Protein AF-A0A1X1C2N0-F1 (afdb_monomer_lite)

Organism: NCBI:txid472705

Secondary structure (DSSP, 8-state):
-PBP--SSSSPPTTBEEEEEETTEEEEEEEEEEEEETTEEEEEEE-TTSTTTT-EEEE-HHHH--EEEEPPPHHHHHHHHHHHHHHHHHHH-SSHHHHHHHHHHHHHTT-STT----

Sequence (117 aa):
MSIEWNGEGLPPVGCECEVKAEDFYEWTKIKVVYVHNGEIAAVTSSPNTYLNDRIEKFSAGYNAAEFRPLRTEAERKREEAKHAIAELCRSSASNGHSADLIYDAIAAGKIPHITLK

Structure (mmCIF, N/CA/C/O backbone):
data_AF-A0A1X1C2N0-F1
#
_entry.id   AF-A0A1X1C2N0-F1
#
loop_
_atom_site.group_PDB
_atom_site.id
_atom_site.type_symbol
_atom_site.label_atom_id
_atom_site.label_alt_id
_atom_site.label_comp_id
_atom_site.label_asym_id
_atom_site.label_entity_id
_atom_site.label_seq_id
_atom_site.pdbx_PDB_ins_code
_atom_site.Cartn_x
_atom_site.Cartn_y
_atom_site.Cartn_z
_atom_site.occupancy
_atom_site.B_iso_or_equiv
_atom_site.auth_seq_id
_atom_site.auth_comp_id
_atom_site.auth_asym_id
_atom_site.auth_atom_id
_atom_site.pdbx_PDB_model_num
ATOM 1 N N . MET A 1 1 ? -16.658 -11.625 10.016 1.00 50.41 1 MET A N 1
ATOM 2 C CA . MET A 1 1 ? -16.989 -10.957 8.743 1.00 50.41 1 MET A CA 1
ATOM 3 C C . MET A 1 1 ? -16.114 -9.730 8.619 1.00 50.41 1 MET A C 1
ATOM 5 O O . MET A 1 1 ? -16.029 -8.988 9.592 1.00 50.41 1 MET A O 1
ATOM 9 N N . SER A 1 2 ? -15.427 -9.575 7.491 1.00 69.12 2 SER A N 1
ATOM 10 C CA . SER A 1 2 ? -14.775 -8.328 7.093 1.00 69.12 2 SER A CA 1
ATOM 11 C C . SER A 1 2 ? -15.781 -7.488 6.309 1.00 69.12 2 SER A C 1
ATOM 13 O O . SER A 1 2 ? -16.553 -8.035 5.523 1.00 69.12 2 SER A O 1
ATOM 15 N N . ILE A 1 3 ? -15.808 -6.182 6.553 1.00 85.56 3 ILE A N 1
ATOM 16 C CA . ILE A 1 3 ? -16.575 -5.241 5.730 1.00 85.56 3 ILE A CA 1
ATOM 17 C C . ILE A 1 3 ? -15.703 -4.845 4.538 1.00 85.56 3 ILE A C 1
ATOM 19 O O . ILE A 1 3 ? -14.526 -4.539 4.717 1.00 85.56 3 ILE A O 1
ATOM 23 N N . GLU A 1 4 ? -16.265 -4.878 3.332 1.00 86.00 4 GLU A N 1
ATOM 24 C CA . GLU A 1 4 ? -15.582 -4.385 2.137 1.00 86.00 4 GLU A CA 1
ATOM 25 C C . GLU A 1 4 ? -15.657 -2.856 2.082 1.00 86.00 4 GLU A C 1
ATOM 27 O O . GLU A 1 4 ? -16.704 -2.256 2.330 1.00 86.00 4 GLU A O 1
ATOM 32 N N . TRP A 1 5 ? -14.529 -2.226 1.759 1.00 91.44 5 TRP A N 1
ATOM 33 C CA . TRP A 1 5 ? -14.392 -0.780 1.634 1.00 91.44 5 TRP A CA 1
ATOM 34 C C . TRP A 1 5 ? -13.831 -0.443 0.256 1.00 91.44 5 TRP A C 1
ATOM 36 O O . TRP A 1 5 ? -12.858 -1.047 -0.188 1.00 91.44 5 TRP A O 1
ATOM 46 N N . ASN A 1 6 ? -14.448 0.524 -0.418 1.00 87.88 6 ASN A N 1
ATOM 47 C CA . ASN A 1 6 ? -14.119 0.915 -1.790 1.00 87.88 6 ASN A CA 1
ATOM 48 C C . ASN A 1 6 ? -12.942 1.905 -1.891 1.00 87.88 6 ASN A C 1
ATOM 50 O O . ASN A 1 6 ? -12.531 2.239 -2.998 1.00 87.88 6 ASN A O 1
ATOM 54 N N . GLY A 1 7 ? -12.402 2.375 -0.762 1.00 89.88 7 GLY A N 1
ATOM 55 C CA . GLY A 1 7 ? -11.311 3.351 -0.726 1.00 89.88 7 GLY A CA 1
ATOM 56 C C . GLY A 1 7 ? -11.764 4.803 -0.558 1.00 89.88 7 GLY A C 1
ATOM 57 O O . GLY A 1 7 ? -10.917 5.687 -0.461 1.00 89.88 7 GLY A O 1
ATOM 58 N N . GLU A 1 8 ? -13.069 5.076 -0.500 1.00 91.31 8 GLU A N 1
ATOM 59 C CA . GLU A 1 8 ? -13.585 6.428 -0.274 1.00 91.31 8 GLU A CA 1
ATOM 60 C C . GLU A 1 8 ? -13.754 6.718 1.224 1.00 91.31 8 GLU A C 1
ATOM 62 O O . GLU A 1 8 ? -14.385 5.957 1.960 1.00 91.31 8 GLU A O 1
ATOM 67 N N . GLY A 1 9 ? -13.205 7.845 1.685 1.00 91.56 9 GLY A N 1
ATOM 68 C CA . GLY A 1 9 ? -13.256 8.244 3.093 1.00 91.56 9 GLY A CA 1
ATOM 69 C C . GLY A 1 9 ? -12.279 7.458 3.970 1.00 91.56 9 GLY A C 1
ATOM 70 O O . GLY A 1 9 ? -11.176 7.138 3.545 1.00 91.56 9 GLY A O 1
ATOM 71 N N . LEU A 1 10 ? -12.662 7.185 5.217 1.00 94.62 10 LEU A N 1
ATOM 72 C CA . LEU A 1 10 ? -11.897 6.310 6.107 1.00 94.62 10 LEU A CA 1
ATOM 73 C C . LEU A 1 10 ? -12.473 4.890 6.085 1.00 94.62 10 LEU A C 1
ATOM 75 O O . LEU A 1 10 ? -13.696 4.746 6.003 1.00 94.62 10 LEU A O 1
ATOM 79 N N . PRO A 1 11 ? -11.633 3.846 6.212 1.00 95.56 11 PRO A N 1
ATOM 80 C CA . PRO A 1 11 ? -12.127 2.481 6.289 1.00 95.56 11 PRO A CA 1
ATOM 81 C C . PRO A 1 11 ? -13.029 2.301 7.526 1.00 95.56 11 PRO A C 1
ATOM 83 O O . PRO A 1 11 ? -12.674 2.752 8.619 1.00 95.56 11 PRO A O 1
ATOM 86 N N . PRO A 1 12 ? -14.198 1.647 7.392 1.00 95.00 12 PRO A N 1
ATOM 87 C CA . PRO A 1 12 ? -15.129 1.451 8.498 1.00 95.00 12 PRO A CA 1
ATOM 88 C C . PRO A 1 12 ? -14.619 0.407 9.503 1.00 95.00 12 PRO A C 1
ATOM 90 O O . PRO A 1 12 ? -13.815 -0.467 9.172 1.00 95.00 12 PRO A O 1
ATOM 93 N N . VAL A 1 13 ? -15.138 0.448 10.735 1.00 96.44 13 VAL A N 1
ATOM 94 C CA . VAL A 1 13 ? -14.869 -0.579 11.759 1.00 96.44 13 VAL A CA 1
ATOM 95 C C . VAL A 1 13 ? -15.217 -1.965 11.220 1.00 96.44 13 VAL A C 1
ATOM 97 O O . VAL A 1 13 ? -16.302 -2.167 10.688 1.00 96.44 13 VAL A O 1
ATOM 100 N N . GLY A 1 14 ? -14.302 -2.925 11.365 1.00 94.31 14 GLY A N 1
ATOM 101 C CA . GLY A 1 14 ? -14.432 -4.284 10.840 1.00 94.31 14 GLY A CA 1
ATOM 102 C C . GLY A 1 14 ? -13.894 -4.478 9.419 1.00 94.31 14 GLY A C 1
ATOM 103 O O . GLY A 1 14 ? -13.852 -5.620 8.955 1.00 94.31 14 GLY A O 1
ATOM 104 N N . CYS A 1 15 ? -13.463 -3.415 8.734 1.00 94.25 15 CYS A N 1
ATOM 105 C CA . CYS A 1 15 ? -12.794 -3.506 7.438 1.00 94.25 15 CYS A CA 1
ATOM 106 C C . CYS A 1 15 ? -11.395 -4.116 7.576 1.00 94.25 15 CYS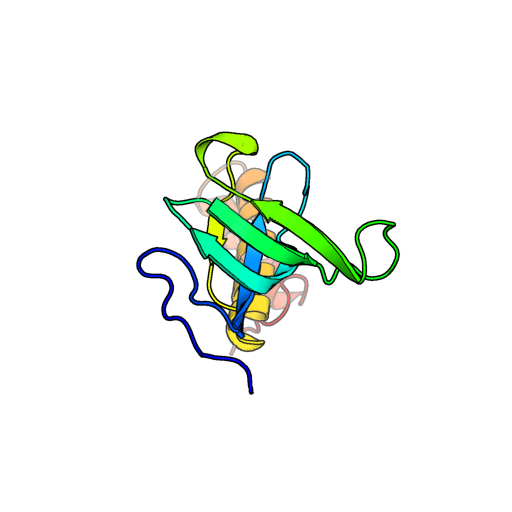 A C 1
ATOM 108 O O . CYS A 1 15 ? -10.645 -3.764 8.490 1.00 94.25 15 CYS A O 1
ATOM 110 N N . GLU A 1 16 ? -11.030 -4.986 6.634 1.00 94.94 16 GLU A N 1
ATOM 111 C CA . GLU A 1 16 ? -9.630 -5.337 6.395 1.00 94.94 16 GLU A CA 1
ATOM 112 C C . GLU A 1 16 ? -9.114 -4.512 5.215 1.00 94.94 16 GLU A C 1
ATOM 114 O O . GLU A 1 16 ? -9.722 -4.496 4.146 1.00 94.94 16 GLU A O 1
ATOM 119 N N . CYS A 1 17 ? -8.015 -3.797 5.416 1.00 93.69 17 CYS A N 1
ATOM 120 C CA . CYS A 1 17 ? -7.424 -2.907 4.421 1.00 93.69 17 CYS A CA 1
ATOM 121 C C . CYS A 1 17 ? -5.900 -2.881 4.589 1.00 93.69 17 CYS A C 1
ATOM 123 O O . CYS A 1 17 ? -5.352 -3.595 5.431 1.00 93.69 17 CYS A O 1
ATOM 125 N N . GLU A 1 18 ? -5.203 -2.085 3.789 1.00 94.56 18 GLU A N 1
ATOM 126 C CA . GLU A 1 18 ? -3.768 -1.858 3.950 1.00 94.56 18 GLU A CA 1
ATOM 127 C C . GLU A 1 18 ? -3.521 -0.416 4.389 1.00 94.56 18 GLU A C 1
ATOM 129 O O . GLU A 1 18 ? -4.225 0.499 3.953 1.00 94.56 18 GLU A O 1
ATOM 134 N N . VAL A 1 19 ? -2.515 -0.219 5.239 1.00 94.12 19 VAL A N 1
ATOM 135 C CA . VAL A 1 19 ? -2.054 1.099 5.682 1.00 94.12 19 VAL A CA 1
ATOM 136 C C . VAL A 1 19 ? -0.574 1.274 5.372 1.00 94.12 19 VAL A C 1
ATOM 138 O O . VAL A 1 19 ? 0.206 0.326 5.481 1.00 94.12 19 VAL A O 1
ATOM 141 N N . LYS A 1 20 ? -0.188 2.490 5.003 1.00 93.50 20 LYS A N 1
ATOM 142 C CA . LYS A 1 20 ? 1.199 2.952 4.998 1.00 93.50 20 LYS A CA 1
ATOM 143 C C . LYS A 1 20 ? 1.281 4.185 5.893 1.00 93.50 20 LYS A C 1
ATOM 145 O O . LYS A 1 20 ? 0.411 5.042 5.819 1.00 93.50 20 LYS A O 1
ATOM 150 N N . ALA A 1 21 ? 2.284 4.251 6.755 1.00 93.25 21 ALA A N 1
ATOM 151 C CA . ALA A 1 21 ? 2.472 5.328 7.725 1.00 93.25 21 ALA A CA 1
ATOM 152 C C . ALA A 1 21 ? 3.972 5.497 8.000 1.00 93.25 21 ALA A C 1
ATOM 154 O O . ALA A 1 21 ? 4.761 4.645 7.595 1.00 93.25 21 ALA A O 1
ATOM 155 N N . GLU A 1 22 ? 4.382 6.562 8.685 1.00 89.38 22 GLU A N 1
ATOM 156 C CA . GLU A 1 22 ? 5.808 6.821 8.961 1.00 89.38 22 GLU A CA 1
ATOM 157 C C . GLU A 1 22 ? 6.496 5.668 9.711 1.00 89.38 22 GLU A C 1
ATOM 159 O O . GLU A 1 22 ? 7.623 5.302 9.378 1.00 89.38 22 GLU A O 1
ATOM 164 N N . ASP A 1 23 ? 5.787 5.027 10.644 1.00 83.25 23 ASP A N 1
ATOM 165 C CA . ASP A 1 23 ? 6.290 3.877 11.409 1.00 83.25 23 ASP A CA 1
ATOM 166 C C . ASP A 1 23 ? 6.262 2.551 10.615 1.00 83.25 23 ASP A C 1
ATOM 168 O O . ASP A 1 23 ? 6.734 1.517 11.091 1.00 83.25 23 ASP A O 1
ATOM 172 N N . PHE A 1 24 ? 5.697 2.560 9.400 1.00 81.62 24 PHE A N 1
ATOM 173 C CA . PHE A 1 24 ? 5.458 1.383 8.562 1.00 81.62 24 PHE A CA 1
ATOM 174 C C . PHE A 1 24 ? 6.075 1.576 7.172 1.00 81.62 24 PHE A C 1
ATOM 176 O O . PHE A 1 24 ? 5.490 2.185 6.274 1.00 81.62 24 PHE A O 1
ATOM 183 N N . TYR A 1 25 ? 7.255 0.989 6.963 1.00 74.81 25 TYR A N 1
ATOM 184 C CA . TYR A 1 25 ? 8.007 1.114 5.707 1.00 74.81 25 TYR A CA 1
ATOM 185 C C . TYR A 1 25 ? 7.295 0.513 4.480 1.00 74.81 25 TYR A C 1
ATOM 187 O O . TYR A 1 25 ? 7.585 0.898 3.345 1.00 74.81 25 TYR A O 1
ATOM 195 N N . GLU A 1 26 ? 6.337 -0.390 4.693 1.00 85.94 26 GLU A N 1
ATOM 196 C CA . GLU A 1 26 ? 5.573 -1.069 3.647 1.00 85.94 26 GLU A CA 1
ATOM 197 C C . GLU A 1 26 ? 4.067 -1.024 3.927 1.00 85.94 26 GLU A C 1
ATOM 199 O O . GLU A 1 26 ? 3.625 -0.859 5.067 1.00 85.94 26 GLU A O 1
ATOM 204 N N . TRP A 1 27 ? 3.272 -1.212 2.868 1.00 90.50 27 TRP A N 1
ATOM 205 C CA . TRP A 1 27 ? 1.828 -1.394 2.990 1.00 90.50 27 TRP A CA 1
ATOM 206 C C . TRP A 1 27 ? 1.540 -2.610 3.867 1.00 90.50 27 TRP A C 1
ATOM 208 O O . TRP A 1 27 ? 1.794 -3.747 3.479 1.00 90.50 27 TRP A O 1
ATOM 218 N N . THR A 1 28 ? 1.015 -2.353 5.058 1.00 91.38 28 THR A N 1
ATOM 219 C CA . THR A 1 28 ? 0.772 -3.369 6.076 1.00 91.38 28 THR A CA 1
ATOM 220 C C . THR A 1 28 ? -0.713 -3.654 6.158 1.00 91.38 28 THR A C 1
ATOM 222 O O . THR A 1 28 ? -1.531 -2.735 6.236 1.00 91.38 28 THR A O 1
ATOM 225 N N . LYS A 1 29 ? -1.081 -4.937 6.148 1.00 93.75 29 LYS A N 1
ATOM 226 C CA . LYS A 1 29 ? -2.473 -5.343 6.318 1.00 93.75 29 LYS A CA 1
ATOM 227 C C . LYS A 1 29 ? -2.936 -4.999 7.733 1.00 93.75 29 LYS A C 1
ATOM 229 O O . LYS A 1 29 ? -2.252 -5.310 8.706 1.00 93.75 29 LYS A O 1
ATOM 234 N N . ILE A 1 30 ? -4.116 -4.405 7.848 1.00 95.00 30 ILE A N 1
ATOM 235 C CA . ILE A 1 30 ? -4.745 -4.070 9.123 1.00 95.00 30 ILE A CA 1
ATOM 236 C C . ILE A 1 30 ? -6.211 -4.491 9.151 1.00 95.00 30 ILE A C 1
ATOM 238 O O . ILE A 1 30 ? -6.856 -4.638 8.110 1.00 95.00 30 ILE A O 1
ATOM 242 N N . LYS A 1 31 ? -6.749 -4.637 10.361 1.00 96.38 31 LYS A N 1
ATOM 243 C CA . LYS A 1 31 ? -8.182 -4.761 10.616 1.00 96.38 31 LYS A CA 1
ATOM 244 C C . LYS A 1 31 ? -8.645 -3.629 11.518 1.00 96.38 31 LYS A C 1
ATOM 246 O O . LYS A 1 31 ? -8.231 -3.549 12.674 1.00 96.38 31 LYS A O 1
ATOM 251 N N . VAL A 1 32 ? -9.517 -2.771 11.005 1.00 96.88 32 VAL A N 1
ATOM 252 C CA . VAL A 1 32 ? -10.025 -1.608 11.740 1.00 96.88 32 VAL A CA 1
ATOM 253 C C . VAL A 1 32 ? -10.893 -2.067 12.910 1.00 96.88 32 VAL A C 1
ATOM 255 O O . VAL A 1 32 ? -11.835 -2.838 12.719 1.00 96.88 32 VAL A O 1
ATOM 258 N N . VAL A 1 33 ? -10.603 -1.580 14.117 1.00 97.44 33 VAL A N 1
ATOM 259 C CA . VAL A 1 33 ? -11.376 -1.895 15.334 1.00 97.44 33 VAL A CA 1
ATOM 260 C C . VAL A 1 33 ? -12.063 -0.675 15.939 1.00 97.44 33 VAL A C 1
ATOM 262 O O . VAL A 1 33 ? -13.041 -0.834 16.665 1.00 97.44 33 VAL A O 1
ATOM 265 N N . TYR A 1 34 ? -11.603 0.534 15.617 1.00 97.19 34 TYR A N 1
ATOM 266 C CA . TYR A 1 34 ? -12.203 1.776 16.095 1.00 97.19 34 TYR A CA 1
ATOM 267 C C . TYR A 1 34 ? -11.952 2.925 15.117 1.00 97.19 34 TYR A C 1
ATOM 269 O O . TYR A 1 34 ? -10.869 3.008 14.539 1.00 97.19 34 TYR A O 1
ATOM 277 N N . VAL A 1 35 ? -12.939 3.813 14.964 1.00 96.06 35 VAL A N 1
ATOM 278 C CA . VAL A 1 35 ? -12.835 5.049 14.175 1.00 96.06 35 VAL A CA 1
ATOM 279 C C . VAL A 1 35 ? -13.490 6.188 14.951 1.00 96.06 35 VAL A C 1
ATOM 281 O O . VAL A 1 35 ? -14.649 6.070 15.354 1.00 96.06 35 VAL A O 1
ATOM 284 N N . HIS A 1 36 ? -12.777 7.296 15.145 1.00 94.88 36 HIS A N 1
ATOM 285 C CA . HIS A 1 36 ? -13.320 8.496 15.783 1.00 94.88 36 HIS A CA 1
ATOM 286 C C . HIS A 1 36 ? -12.579 9.755 15.335 1.00 94.88 36 HIS A C 1
ATOM 288 O O . HIS A 1 36 ? -11.360 9.815 15.429 1.00 94.88 36 HIS A O 1
ATOM 294 N N . ASN A 1 37 ? -13.315 10.776 14.879 1.00 92.50 37 ASN A N 1
ATOM 295 C CA . ASN A 1 37 ? -12.776 12.094 14.510 1.00 92.50 37 ASN A CA 1
ATOM 296 C C . ASN A 1 37 ? -11.533 12.056 13.601 1.00 92.50 37 ASN A C 1
ATOM 298 O O . ASN A 1 37 ? -10.592 12.820 13.788 1.00 92.50 37 ASN A O 1
ATOM 302 N N . GLY A 1 38 ? -11.521 11.166 12.607 1.00 90.31 38 GLY A N 1
ATOM 303 C CA . GLY A 1 38 ? -10.393 11.045 11.680 1.00 90.31 38 GLY A CA 1
ATOM 304 C C . GLY A 1 38 ? -9.258 10.134 12.163 1.00 90.31 38 GLY A C 1
ATOM 305 O O . GLY A 1 38 ? -8.296 9.920 11.429 1.00 90.31 38 GLY A O 1
ATOM 306 N N . GLU A 1 39 ? -9.362 9.594 13.378 1.00 94.75 39 GLU A N 1
ATOM 307 C CA . GLU A 1 39 ? -8.404 8.654 13.951 1.00 94.75 39 GLU A CA 1
ATOM 308 C C . GLU A 1 39 ? -8.922 7.224 13.873 1.00 94.75 39 GLU A C 1
ATOM 310 O O . GLU A 1 39 ? -10.115 6.960 14.056 1.00 94.75 39 GLU A O 1
ATOM 315 N N . ILE A 1 40 ? -7.999 6.298 13.636 1.00 97.00 40 ILE A N 1
ATOM 316 C CA . ILE A 1 40 ? -8.264 4.872 13.531 1.00 97.00 40 ILE A CA 1
ATOM 317 C C . ILE A 1 40 ? -7.418 4.127 14.556 1.00 97.00 40 ILE A C 1
ATOM 319 O O . ILE A 1 40 ? -6.229 4.401 14.692 1.00 97.00 40 ILE A O 1
ATOM 323 N N . ALA A 1 41 ? -8.017 3.150 15.235 1.00 97.00 41 ALA A N 1
ATOM 324 C CA . ALA A 1 41 ? -7.266 2.071 15.867 1.00 97.00 41 ALA A CA 1
ATOM 325 C C . ALA A 1 41 ? -7.498 0.784 15.076 1.00 97.00 41 ALA A C 1
ATOM 327 O O . ALA A 1 41 ? -8.644 0.449 14.742 1.00 97.00 41 ALA A O 1
ATOM 328 N N . ALA A 1 42 ? -6.425 0.066 14.762 1.00 96.94 42 ALA A N 1
ATOM 329 C CA . ALA A 1 42 ? -6.500 -1.147 13.962 1.00 96.94 42 ALA A CA 1
ATOM 330 C C . ALA A 1 42 ? -5.520 -2.210 14.455 1.00 96.94 42 ALA A C 1
ATOM 332 O O . ALA A 1 42 ? -4.445 -1.889 14.955 1.00 96.94 42 ALA A O 1
ATOM 333 N N . VAL A 1 43 ? -5.905 -3.476 14.296 1.00 96.69 43 VAL A N 1
ATOM 334 C CA . VAL A 1 43 ? -5.018 -4.615 14.539 1.00 96.69 43 VAL A CA 1
ATOM 335 C C . VAL A 1 43 ? -4.121 -4.805 13.324 1.00 96.69 43 VAL A C 1
ATOM 337 O O . VAL A 1 43 ? -4.628 -4.978 12.214 1.00 96.69 43 VAL A O 1
ATOM 340 N N . THR A 1 44 ? -2.811 -4.781 13.516 1.00 94.75 44 THR A N 1
ATOM 341 C CA . THR A 1 44 ? -1.807 -4.938 12.460 1.00 94.75 44 THR A CA 1
ATOM 342 C C . THR A 1 44 ? -1.484 -6.403 12.182 1.00 94.75 44 THR A C 1
ATOM 344 O O . THR A 1 44 ? -1.359 -7.229 13.084 1.00 94.75 44 THR A O 1
ATOM 347 N N . SER A 1 45 ? -1.312 -6.738 10.905 1.00 91.31 45 SER A N 1
ATOM 348 C CA . SER A 1 45 ? -0.886 -8.054 10.434 1.00 91.31 45 SER A CA 1
ATOM 349 C C . SER A 1 45 ? 0.413 -7.893 9.654 1.00 91.31 45 SER A C 1
ATOM 351 O O . SER A 1 45 ? 0.421 -7.584 8.463 1.00 91.31 45 SER A O 1
ATOM 353 N N . SER A 1 46 ? 1.524 -8.068 10.368 1.00 86.69 46 SER A N 1
ATOM 354 C CA . SER A 1 46 ? 2.882 -7.944 9.838 1.00 86.69 46 SER A CA 1
ATOM 355 C C . SER A 1 46 ? 3.716 -9.125 10.339 1.00 86.69 46 SER A C 1
ATOM 357 O O . SER A 1 46 ? 4.418 -9.011 11.347 1.00 86.69 46 SER A O 1
ATOM 359 N N . PRO A 1 47 ? 3.592 -10.303 9.698 1.00 81.75 47 PRO A N 1
ATOM 360 C CA . PRO A 1 47 ? 4.290 -11.506 10.131 1.00 81.75 47 PRO A CA 1
ATOM 361 C C . PRO A 1 47 ? 5.798 -11.263 10.258 1.00 81.75 47 PRO A C 1
ATOM 363 O O . PRO A 1 47 ? 6.401 -10.619 9.405 1.00 81.75 47 PRO A O 1
ATOM 366 N N . ASN A 1 48 ? 6.412 -11.824 11.302 1.00 83.62 48 ASN A N 1
ATOM 367 C CA . ASN A 1 48 ? 7.842 -11.689 11.621 1.00 83.62 48 ASN A CA 1
ATOM 368 C C . ASN A 1 48 ? 8.291 -10.312 12.147 1.00 83.62 48 ASN A C 1
ATOM 370 O O . ASN A 1 48 ? 9.492 -10.087 12.283 1.00 83.62 48 ASN A O 1
ATOM 374 N N . THR A 1 49 ? 7.367 -9.413 12.501 1.00 84.00 49 THR A N 1
ATOM 375 C CA . THR A 1 49 ? 7.691 -8.154 13.193 1.00 84.00 49 THR A CA 1
ATOM 376 C C . THR A 1 49 ? 7.023 -8.083 14.569 1.00 84.00 49 THR A C 1
ATOM 378 O O . THR A 1 49 ? 6.053 -8.790 14.847 1.00 84.00 49 THR A O 1
ATOM 381 N N . TYR A 1 50 ? 7.522 -7.207 15.452 1.00 85.88 50 TYR A N 1
ATOM 382 C CA . TYR A 1 50 ? 6.912 -6.961 16.771 1.00 85.88 50 TYR A CA 1
ATOM 383 C C . TYR A 1 50 ? 5.528 -6.290 16.683 1.00 85.88 50 TYR A C 1
ATOM 385 O O . TYR A 1 50 ? 4.809 -6.227 17.684 1.00 85.88 50 TYR A O 1
ATOM 393 N N . LEU A 1 51 ? 5.184 -5.789 15.493 1.00 85.44 51 LEU A N 1
ATOM 394 C CA . LEU A 1 51 ? 3.913 -5.161 15.162 1.00 85.44 51 LEU A CA 1
ATOM 395 C C . LEU A 1 51 ? 2.851 -6.199 14.784 1.00 85.44 51 LEU A C 1
ATOM 397 O O . LEU A 1 51 ? 1.717 -5.826 14.532 1.00 85.44 51 LEU A O 1
ATOM 401 N N . ASN A 1 52 ? 3.155 -7.496 14.717 1.00 91.19 52 ASN A N 1
ATOM 402 C CA . ASN A 1 52 ? 2.120 -8.487 14.440 1.00 91.19 52 ASN A CA 1
ATOM 403 C C . ASN A 1 52 ? 1.117 -8.601 15.601 1.00 91.19 52 ASN A C 1
ATOM 405 O O . ASN A 1 52 ? 1.527 -8.779 16.746 1.00 91.19 52 ASN A O 1
ATOM 409 N N . ASP A 1 53 ? -0.180 -8.571 15.289 1.00 93.25 53 ASP A N 1
ATOM 410 C CA . ASP A 1 53 ? -1.287 -8.707 16.249 1.00 93.25 53 ASP A CA 1
ATOM 411 C C . ASP A 1 53 ? -1.285 -7.627 17.353 1.00 93.25 53 ASP A C 1
ATOM 413 O O . ASP A 1 53 ? -1.648 -7.859 18.508 1.00 93.25 53 ASP A O 1
ATOM 417 N N . ARG A 1 54 ? -0.844 -6.413 16.999 1.00 93.62 54 ARG A N 1
ATOM 418 C CA . ARG A 1 54 ? -0.869 -5.228 17.869 1.00 93.62 54 ARG A CA 1
ATOM 419 C C . ARG A 1 54 ? -2.001 -4.295 17.474 1.00 93.62 54 ARG A C 1
ATOM 421 O O . ARG A 1 54 ? -2.350 -4.208 16.304 1.00 93.62 54 ARG A O 1
ATOM 428 N N . ILE A 1 55 ? -2.572 -3.595 18.453 1.00 95.88 55 ILE A N 1
ATOM 429 C CA . ILE A 1 55 ? -3.482 -2.478 18.184 1.00 95.88 55 ILE A CA 1
ATOM 430 C C . ILE A 1 55 ? -2.635 -1.221 18.078 1.00 95.88 55 ILE A C 1
ATOM 432 O O . ILE A 1 55 ? -2.035 -0.806 19.065 1.00 95.88 55 ILE A O 1
ATOM 436 N N . GLU A 1 56 ? -2.643 -0.615 16.900 1.00 95.50 56 GLU A N 1
ATOM 437 C CA . GLU A 1 56 ? -1.911 0.612 16.613 1.00 95.50 56 GLU A CA 1
ATOM 438 C C . GLU A 1 56 ? -2.870 1.736 16.227 1.00 95.50 56 GLU A C 1
ATOM 440 O O . GLU A 1 56 ? -3.976 1.499 15.719 1.00 95.50 56 GLU A O 1
ATOM 445 N N . LYS A 1 57 ? -2.440 2.970 16.498 1.00 95.50 57 LYS A N 1
ATOM 446 C CA . LYS A 1 57 ? -3.171 4.188 16.148 1.00 95.50 57 LYS A CA 1
ATOM 447 C C . LYS A 1 57 ? -2.674 4.729 14.809 1.00 95.50 57 LYS A C 1
ATOM 449 O O . LYS A 1 57 ? -1.476 4.887 14.593 1.00 95.50 57 LYS A O 1
ATOM 454 N N . PHE A 1 58 ? -3.613 5.100 13.948 1.00 95.62 58 PHE A N 1
ATOM 455 C CA . PHE A 1 58 ? -3.348 5.664 12.633 1.00 95.62 58 PHE A CA 1
ATOM 456 C C . PHE A 1 58 ? -4.183 6.918 12.409 1.00 95.62 58 PHE A C 1
ATOM 458 O O . PHE A 1 58 ? -5.397 6.920 12.627 1.00 95.62 58 PHE A O 1
ATOM 465 N N . SER A 1 59 ? -3.544 7.985 11.945 1.00 95.06 59 SER A N 1
ATOM 466 C CA . SER A 1 59 ? -4.247 9.141 11.389 1.00 95.06 59 SER A CA 1
ATOM 467 C C . SER A 1 59 ? -3.312 9.959 10.506 1.00 95.06 59 SER A C 1
ATOM 469 O O . SER A 1 59 ? -2.090 9.919 10.664 1.00 95.06 59 SER A O 1
ATOM 471 N N . ALA A 1 60 ? -3.891 10.750 9.602 1.00 91.88 60 ALA A N 1
ATOM 472 C CA . ALA A 1 60 ? -3.119 11.664 8.763 1.00 91.88 60 ALA A CA 1
ATOM 473 C C . ALA A 1 60 ? -2.307 12.676 9.596 1.00 91.88 60 ALA A C 1
ATOM 475 O O . ALA A 1 60 ? -1.205 13.045 9.209 1.00 91.88 60 ALA A O 1
ATOM 476 N N . GLY A 1 61 ? -2.830 13.108 10.751 1.00 90.88 61 GLY A N 1
ATOM 477 C CA . GLY A 1 61 ? -2.167 14.082 11.625 1.00 90.88 61 GLY A CA 1
ATOM 478 C C . GLY A 1 61 ? -1.184 13.489 12.640 1.00 90.88 61 GLY A C 1
ATOM 479 O O . GLY A 1 61 ? -0.452 14.253 13.261 1.00 90.88 61 GLY A O 1
ATOM 480 N N . TYR A 1 62 ? -1.184 12.168 12.845 1.00 91.94 62 TYR A N 1
ATOM 481 C CA . TYR A 1 62 ? -0.308 11.504 13.815 1.00 91.94 62 TYR A CA 1
ATOM 482 C C . TYR A 1 62 ? 0.938 10.913 13.157 1.00 91.94 62 TYR A C 1
ATOM 484 O O . TYR A 1 62 ? 2.045 11.243 13.561 1.00 91.94 62 TYR A O 1
ATOM 492 N N . ASN A 1 63 ? 0.751 10.063 12.147 1.00 93.81 63 ASN A N 1
ATOM 493 C CA . ASN A 1 63 ? 1.830 9.318 11.492 1.00 93.81 63 ASN A CA 1
ATOM 494 C C . ASN A 1 63 ? 1.674 9.290 9.965 1.00 93.81 63 ASN A C 1
ATOM 496 O O . ASN A 1 63 ? 2.075 8.324 9.314 1.00 93.81 63 ASN A O 1
ATOM 500 N N . ALA A 1 64 ? 1.042 10.333 9.410 1.00 94.56 64 ALA A N 1
ATOM 501 C CA . ALA A 1 64 ? 0.773 10.485 7.982 1.00 94.56 64 ALA A CA 1
ATOM 502 C C . ALA A 1 64 ? 0.125 9.235 7.353 1.00 94.56 64 ALA A C 1
ATOM 504 O O . ALA A 1 64 ? 0.474 8.834 6.246 1.00 94.56 64 ALA A O 1
ATOM 505 N N . ALA A 1 65 ? -0.799 8.593 8.079 1.00 94.94 65 ALA A N 1
ATOM 506 C CA . ALA A 1 65 ? -1.375 7.330 7.638 1.00 94.94 65 ALA A CA 1
ATOM 507 C C . ALA A 1 65 ? -2.189 7.477 6.343 1.00 94.94 65 ALA A C 1
ATOM 509 O O . ALA A 1 65 ? -3.155 8.242 6.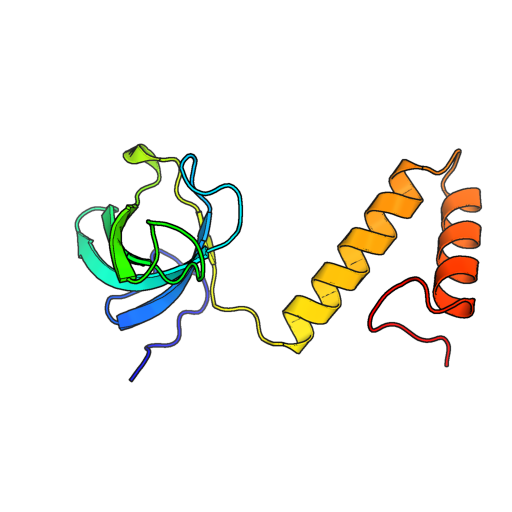274 1.00 94.94 65 ALA A O 1
ATOM 510 N N . GLU A 1 66 ? -1.834 6.665 5.354 1.00 94.81 66 GLU A N 1
ATOM 511 C CA . GLU A 1 66 ? -2.548 6.471 4.099 1.00 94.81 66 GLU A CA 1
ATOM 512 C C . GLU A 1 66 ? -3.184 5.080 4.085 1.00 94.81 66 GLU A C 1
ATOM 514 O O . GLU A 1 66 ? -2.527 4.082 4.386 1.00 94.81 66 GLU A O 1
ATOM 519 N N . PHE A 1 67 ? -4.458 4.997 3.701 1.00 94.38 67 PHE A N 1
ATOM 520 C CA . PHE A 1 67 ? -5.210 3.744 3.657 1.00 94.38 67 PHE A CA 1
ATOM 521 C C . PHE A 1 67 ? -5.608 3.397 2.230 1.00 94.38 67 PHE A C 1
ATOM 523 O O . PHE A 1 67 ? -5.920 4.278 1.427 1.00 94.38 67 PHE A O 1
ATOM 530 N N . ARG A 1 68 ? -5.672 2.101 1.929 1.00 93.19 68 ARG A N 1
ATOM 531 C CA . ARG A 1 68 ? -6.263 1.601 0.684 1.00 93.19 68 ARG A CA 1
ATOM 532 C C . ARG A 1 68 ? -6.987 0.271 0.901 1.00 93.19 68 ARG A C 1
ATOM 534 O O . ARG A 1 68 ? -6.610 -0.465 1.815 1.00 93.19 68 ARG A O 1
ATOM 541 N N . PRO A 1 69 ? -7.989 -0.070 0.074 1.00 92.31 69 PRO A N 1
ATOM 542 C CA . PRO A 1 69 ? -8.606 -1.393 0.093 1.00 92.31 69 PRO A CA 1
ATOM 543 C C . PRO A 1 69 ? -7.573 -2.513 -0.060 1.00 92.31 69 PRO A C 1
ATOM 545 O O . PRO A 1 69 ? -6.511 -2.310 -0.654 1.00 92.31 69 PRO A O 1
ATOM 548 N N . LEU A 1 70 ? -7.895 -3.708 0.441 1.00 87.81 70 LEU A N 1
ATOM 549 C CA . LEU A 1 70 ? -7.087 -4.893 0.158 1.00 87.81 70 LEU A CA 1
ATOM 550 C C . LEU A 1 70 ? -6.996 -5.104 -1.354 1.00 87.81 70 LEU A C 1
ATOM 552 O O . LEU A 1 70 ? -8.014 -5.248 -2.030 1.00 87.81 70 LEU A O 1
ATOM 556 N N . ARG A 1 71 ? -5.770 -5.171 -1.875 1.00 81.38 71 ARG A N 1
ATOM 557 C CA . ARG A 1 71 ? -5.545 -5.545 -3.270 1.00 81.38 71 ARG A CA 1
ATOM 558 C C . ARG A 1 71 ? -5.916 -7.008 -3.490 1.00 81.38 71 ARG A C 1
ATOM 560 O O . ARG A 1 71 ? -5.482 -7.893 -2.749 1.00 81.38 71 ARG A O 1
ATOM 567 N N . THR A 1 72 ? -6.655 -7.270 -4.559 1.00 78.38 72 THR A N 1
ATOM 568 C CA . THR A 1 72 ? -6.817 -8.623 -5.097 1.00 78.38 72 THR A CA 1
ATOM 569 C C . THR A 1 72 ? -5.461 -9.179 -5.545 1.00 78.38 72 THR A C 1
ATOM 571 O O . THR A 1 72 ? -4.525 -8.437 -5.858 1.00 78.38 72 THR A O 1
ATOM 574 N N . GLU A 1 73 ? -5.339 -10.507 -5.632 1.00 71.81 73 GLU A N 1
ATOM 575 C CA . GLU A 1 73 ? -4.107 -11.149 -6.112 1.00 71.81 73 GLU A CA 1
ATOM 576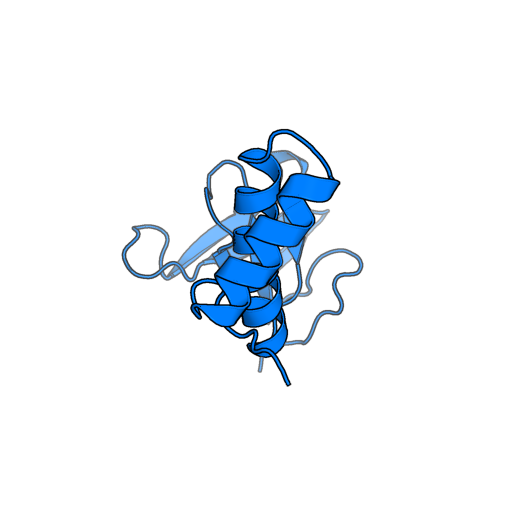 C C . GLU A 1 73 ? -3.711 -10.646 -7.511 1.00 71.81 73 GLU A C 1
ATOM 578 O O . GLU A 1 73 ? -2.536 -10.396 -7.779 1.00 71.81 73 GLU A O 1
ATOM 583 N N . ALA A 1 74 ? -4.693 -10.431 -8.390 1.00 73.19 74 ALA A N 1
ATOM 584 C CA . ALA A 1 74 ? -4.470 -9.898 -9.730 1.00 73.19 74 ALA A CA 1
ATOM 585 C C . ALA A 1 74 ? -3.912 -8.463 -9.709 1.00 73.19 74 ALA A C 1
ATOM 587 O O . ALA A 1 74 ? -3.039 -8.127 -10.511 1.00 73.19 74 ALA A O 1
ATOM 588 N N . GLU A 1 75 ? -4.380 -7.617 -8.790 1.00 81.94 75 GLU A N 1
ATOM 589 C CA . GLU A 1 75 ? -3.863 -6.256 -8.621 1.00 81.94 75 GLU A CA 1
ATOM 590 C C . GLU A 1 75 ? -2.449 -6.257 -8.051 1.00 81.94 75 GLU A C 1
ATOM 592 O O . GLU A 1 75 ? -1.606 -5.499 -8.532 1.00 81.94 75 GLU A O 1
ATOM 597 N N . ARG A 1 76 ? -2.152 -7.145 -7.094 1.00 79.31 76 ARG A N 1
ATOM 598 C CA . ARG A 1 76 ? -0.790 -7.300 -6.566 1.00 79.31 76 ARG A CA 1
ATOM 599 C C . ARG A 1 76 ? 0.182 -7.729 -7.667 1.00 79.31 76 ARG A C 1
ATOM 601 O O . ARG A 1 76 ? 1.193 -7.065 -7.873 1.00 79.31 76 ARG A O 1
ATOM 608 N N . LYS A 1 77 ? -0.184 -8.752 -8.447 1.00 82.25 77 LYS A N 1
ATOM 609 C CA . LYS A 1 77 ? 0.587 -9.222 -9.612 1.00 82.25 77 LYS A CA 1
ATOM 610 C C . LYS A 1 77 ? 0.826 -8.113 -10.638 1.00 82.25 77 LYS A C 1
ATOM 612 O O . LYS A 1 77 ? 1.935 -7.949 -11.141 1.00 82.25 77 LYS A O 1
ATOM 617 N N . ARG A 1 78 ? -0.204 -7.312 -10.929 1.00 87.06 78 ARG A N 1
ATOM 618 C CA . ARG A 1 78 ? -0.094 -6.169 -11.848 1.00 87.06 78 ARG A CA 1
ATOM 619 C C . ARG A 1 78 ? 0.892 -5.118 -11.339 1.00 87.06 78 ARG A C 1
ATOM 621 O O . ARG A 1 78 ? 1.620 -4.530 -12.130 1.00 87.06 78 ARG A O 1
ATOM 628 N N . GLU A 1 79 ? 0.896 -4.855 -10.043 1.00 86.38 79 GLU A N 1
ATOM 629 C CA . GLU A 1 79 ? 1.733 -3.818 -9.440 1.00 86.38 79 GLU A CA 1
ATOM 630 C C . GLU A 1 79 ? 3.189 -4.256 -9.305 1.00 86.38 79 GLU A C 1
ATOM 632 O O . GLU A 1 79 ? 4.080 -3.467 -9.612 1.00 86.38 79 GLU A O 1
ATOM 637 N N . GLU A 1 80 ? 3.434 -5.525 -8.977 1.00 86.88 80 GLU A N 1
ATOM 638 C CA . GLU A 1 80 ? 4.765 -6.141 -9.061 1.00 86.88 80 GLU A CA 1
ATOM 639 C C . GLU A 1 80 ? 5.334 -6.024 -10.486 1.00 86.88 80 GLU A C 1
ATOM 641 O O . GLU A 1 80 ? 6.472 -5.588 -10.674 1.00 86.88 80 GLU A O 1
ATOM 646 N N . ALA A 1 81 ? 4.519 -6.316 -11.506 1.00 91.81 81 ALA A N 1
ATOM 647 C CA . ALA A 1 81 ? 4.922 -6.168 -12.901 1.00 91.81 81 ALA A CA 1
ATOM 648 C C . ALA A 1 81 ? 5.229 -4.704 -13.273 1.00 91.81 81 ALA A C 1
ATOM 650 O O . ALA A 1 81 ? 6.255 -4.422 -13.892 1.00 91.81 81 ALA A O 1
ATOM 651 N N . LYS A 1 82 ? 4.381 -3.749 -12.858 1.00 92.62 82 LYS A N 1
ATOM 652 C CA . LYS A 1 82 ? 4.627 -2.310 -13.074 1.00 92.62 82 LYS A CA 1
ATOM 653 C C . LYS A 1 82 ? 5.907 -1.835 -12.393 1.00 92.62 82 LYS A C 1
ATOM 655 O O . LYS A 1 82 ? 6.621 -1.025 -12.977 1.00 92.62 82 LYS A O 1
ATOM 660 N N . HIS A 1 83 ? 6.194 -2.311 -11.183 1.00 91.00 83 HIS A N 1
ATOM 661 C CA . HIS A 1 83 ? 7.408 -1.942 -10.462 1.00 91.00 83 HIS A CA 1
ATOM 662 C C . HIS A 1 83 ? 8.662 -2.400 -11.217 1.00 91.00 83 HIS A C 1
ATOM 664 O O . HIS A 1 83 ? 9.561 -1.589 -11.441 1.00 91.00 83 HIS A O 1
ATOM 670 N N . ALA A 1 84 ? 8.680 -3.653 -11.687 1.00 92.69 84 ALA A N 1
ATOM 671 C CA . ALA A 1 84 ? 9.770 -4.179 -12.510 1.00 92.69 84 ALA A CA 1
ATOM 672 C C . ALA A 1 84 ? 9.957 -3.370 -13.810 1.00 92.69 84 ALA A C 1
ATOM 674 O O . ALA A 1 84 ? 11.077 -3.013 -14.169 1.00 92.69 84 ALA A O 1
ATOM 675 N N . ILE A 1 85 ? 8.859 -3.002 -14.484 1.00 93.25 85 ILE A N 1
ATOM 676 C CA . ILE A 1 85 ? 8.904 -2.140 -15.678 1.00 93.25 85 ILE A CA 1
ATOM 677 C C . ILE A 1 85 ? 9.475 -0.752 -15.343 1.00 93.25 85 ILE A C 1
ATOM 679 O O . ILE A 1 85 ? 10.332 -0.246 -16.063 1.00 93.25 85 ILE A O 1
ATOM 683 N N . ALA A 1 86 ? 9.024 -0.127 -14.252 1.00 91.44 86 ALA A N 1
ATOM 684 C CA . ALA A 1 86 ? 9.476 1.206 -13.854 1.00 91.44 86 ALA A CA 1
ATOM 685 C C . ALA A 1 86 ? 10.975 1.242 -13.520 1.00 91.44 86 ALA A C 1
ATOM 687 O O . ALA A 1 86 ? 11.649 2.235 -13.795 1.00 91.44 86 ALA A O 1
ATOM 688 N N . GLU A 1 87 ? 11.506 0.167 -12.939 1.00 91.25 87 GLU A N 1
ATOM 689 C CA . GLU A 1 87 ? 12.936 0.017 -12.680 1.00 91.25 87 GLU A CA 1
ATOM 690 C C . GLU A 1 87 ? 13.753 -0.049 -13.975 1.00 91.25 87 GLU A C 1
ATOM 692 O O . GLU A 1 87 ? 14.722 0.699 -14.116 1.00 91.25 87 GLU A O 1
ATOM 697 N N . LEU A 1 88 ? 13.301 -0.832 -14.961 1.00 91.38 88 LEU A N 1
ATOM 698 C CA . LEU A 1 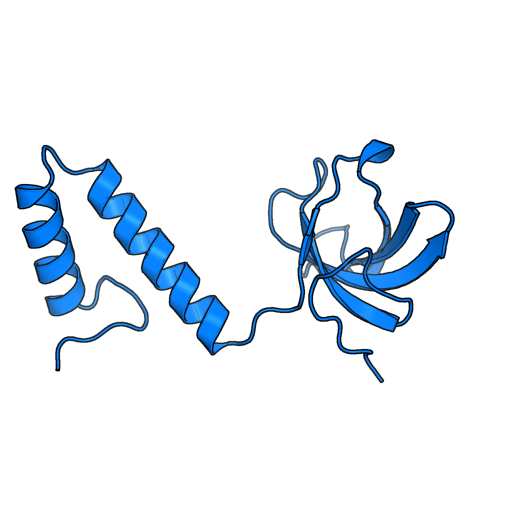88 ? 13.923 -0.873 -16.288 1.00 91.38 88 LEU A CA 1
ATOM 699 C C . LEU A 1 88 ? 13.913 0.508 -16.957 1.00 91.38 88 LEU A C 1
ATOM 701 O O . LEU A 1 88 ? 14.951 0.963 -17.437 1.00 91.38 88 LEU A O 1
ATOM 705 N N . CYS A 1 89 ? 12.784 1.222 -16.914 1.00 90.88 89 CYS A N 1
ATOM 706 C CA . CYS A 1 89 ? 12.693 2.585 -17.445 1.00 90.88 89 CYS A CA 1
ATOM 707 C C . CYS A 1 89 ? 13.678 3.548 -16.769 1.00 90.88 89 CYS A C 1
ATOM 709 O O . CYS A 1 89 ? 14.296 4.362 -17.450 1.00 90.88 89 CYS A O 1
ATOM 711 N N . ARG A 1 90 ? 13.856 3.458 -15.442 1.00 89.50 90 ARG A N 1
ATOM 712 C CA . ARG A 1 90 ? 14.825 4.292 -14.705 1.00 89.50 90 ARG A CA 1
ATOM 713 C C . ARG A 1 90 ? 16.273 4.009 -15.098 1.00 89.50 90 ARG A C 1
ATOM 715 O O . ARG A 1 90 ? 17.096 4.914 -15.027 1.00 89.50 90 ARG A O 1
ATOM 722 N N . SER A 1 91 ? 16.576 2.777 -15.500 1.00 83.94 91 SER A N 1
ATOM 723 C CA . SER A 1 91 ? 17.914 2.374 -15.953 1.00 83.94 91 SER A CA 1
ATOM 724 C C . SER A 1 91 ? 18.207 2.716 -17.419 1.00 83.94 91 SER A C 1
ATOM 726 O O . SER A 1 91 ? 19.329 2.533 -17.886 1.00 83.94 91 SER A O 1
ATOM 728 N N . SER A 1 92 ? 17.209 3.205 -18.154 1.00 87.56 92 SER A N 1
ATOM 729 C CA . SER A 1 92 ? 17.301 3.409 -19.593 1.00 87.56 92 SE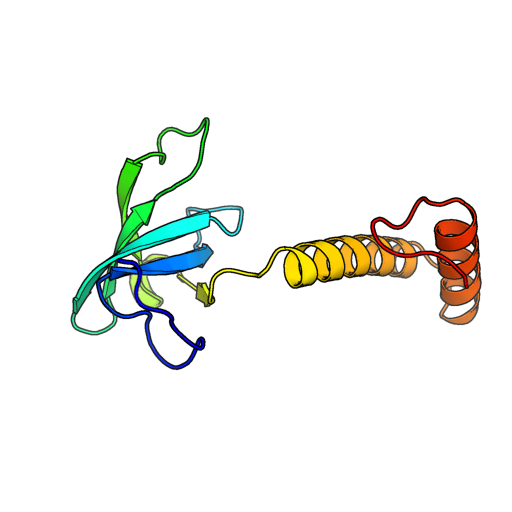R A CA 1
ATOM 730 C C . SER A 1 92 ? 17.865 4.778 -19.976 1.00 87.56 92 SER A C 1
ATOM 732 O O . SER A 1 92 ? 17.598 5.792 -19.334 1.00 87.56 92 SER A O 1
ATOM 734 N N . 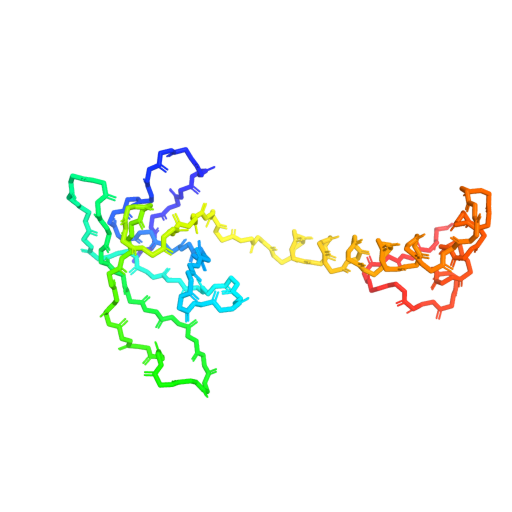ALA A 1 93 ? 18.597 4.824 -21.091 1.00 85.19 93 ALA A N 1
ATOM 735 C CA . ALA A 1 93 ? 19.151 6.057 -21.651 1.00 85.19 93 ALA A CA 1
ATOM 736 C C . ALA A 1 93 ? 18.130 6.888 -22.458 1.00 85.19 93 ALA A C 1
ATOM 738 O O . ALA A 1 93 ? 18.383 8.056 -22.753 1.00 85.19 93 ALA A O 1
ATOM 739 N N . SER A 1 94 ? 17.003 6.297 -22.877 1.00 89.25 94 SER A N 1
ATOM 740 C CA . SER A 1 94 ? 15.957 6.983 -23.655 1.00 89.25 94 SER A CA 1
ATOM 741 C C . SER A 1 94 ? 14.641 6.198 -23.681 1.00 89.25 94 SER A C 1
ATOM 743 O O . SER A 1 94 ? 14.584 5.018 -23.333 1.00 89.25 94 SER A O 1
ATOM 745 N N . ASN A 1 95 ? 13.564 6.815 -24.170 1.00 83.94 95 ASN A N 1
ATOM 746 C CA . ASN A 1 95 ? 12.277 6.125 -24.318 1.00 83.94 95 ASN A CA 1
ATOM 747 C C . ASN A 1 95 ? 12.349 4.947 -25.306 1.00 83.94 95 ASN A C 1
ATOM 749 O O . ASN A 1 95 ? 11.764 3.904 -25.035 1.00 83.94 95 ASN A O 1
ATOM 753 N N . GLY A 1 96 ? 13.097 5.086 -26.410 1.00 83.81 96 GLY A N 1
ATOM 754 C CA . GLY A 1 96 ? 13.298 3.998 -27.377 1.00 83.81 96 GLY A CA 1
ATOM 755 C C . GLY A 1 96 ? 14.041 2.816 -26.754 1.00 83.81 96 GLY A C 1
ATOM 756 O O . GLY A 1 96 ? 13.546 1.698 -26.776 1.00 83.81 96 GLY A O 1
ATOM 757 N N . HIS A 1 97 ? 15.150 3.095 -26.066 1.00 87.06 97 HIS A N 1
ATOM 758 C CA . HIS A 1 97 ? 15.911 2.080 -25.331 1.00 87.06 97 HIS A CA 1
ATOM 759 C C . HIS A 1 97 ? 15.067 1.408 -24.227 1.00 87.06 97 HIS A C 1
ATOM 761 O O . HIS A 1 97 ? 15.225 0.223 -23.955 1.00 87.06 97 HIS A O 1
ATOM 767 N N . SER A 1 98 ? 14.127 2.138 -23.611 1.00 90.19 98 SER A N 1
ATOM 768 C CA . SER A 1 98 ? 13.218 1.564 -22.607 1.00 90.19 98 SER A CA 1
ATOM 769 C C . SER A 1 98 ? 12.287 0.520 -23.221 1.00 90.19 98 SER A C 1
ATOM 771 O O . SER A 1 98 ? 12.040 -0.507 -22.598 1.00 90.19 98 SER A O 1
ATOM 773 N N . ALA A 1 99 ? 11.782 0.768 -24.433 1.00 90.88 99 ALA A N 1
ATOM 774 C CA . ALA A 1 99 ? 10.906 -0.171 -25.125 1.00 90.88 99 ALA A CA 1
ATOM 775 C C . ALA A 1 99 ? 11.629 -1.492 -25.425 1.00 90.88 99 ALA A C 1
ATOM 777 O O . ALA A 1 99 ? 11.075 -2.553 -25.136 1.00 90.88 99 ALA A O 1
ATOM 778 N N . ASP A 1 100 ? 12.874 -1.417 -25.905 1.00 92.38 100 ASP A N 1
ATOM 779 C CA . ASP A 1 100 ? 13.705 -2.595 -26.182 1.00 92.38 100 ASP A CA 1
ATOM 780 C C . ASP A 1 100 ? 13.991 -3.387 -24.894 1.00 92.38 100 ASP A C 1
ATOM 782 O O . ASP A 1 100 ? 13.714 -4.585 -24.827 1.00 92.38 100 ASP A O 1
ATOM 786 N N . LEU A 1 101 ? 14.432 -2.712 -23.821 1.00 93.44 101 LEU A N 1
ATOM 787 C CA . LEU A 1 101 ? 14.694 -3.352 -22.523 1.00 93.44 101 LEU A CA 1
ATOM 788 C C . LEU A 1 101 ? 13.462 -4.046 -21.938 1.00 93.44 101 LEU A C 1
ATOM 790 O O . LEU A 1 101 ? 13.569 -5.144 -21.388 1.00 93.44 101 LEU A O 1
ATOM 794 N N . ILE A 1 102 ? 12.295 -3.402 -22.018 1.00 95.00 102 ILE A N 1
ATOM 795 C CA . ILE A 1 102 ? 11.043 -3.981 -21.524 1.00 95.00 102 ILE A CA 1
ATOM 796 C C . ILE A 1 102 ? 10.678 -5.207 -22.357 1.00 95.00 102 ILE A C 1
ATOM 798 O O . ILE A 1 102 ? 10.343 -6.243 -21.783 1.00 95.00 102 ILE A O 1
ATOM 802 N N . TYR A 1 103 ? 10.749 -5.108 -23.687 1.00 94.31 103 TYR A N 1
ATOM 803 C CA . TYR A 1 103 ? 10.418 -6.219 -24.575 1.00 94.31 103 TYR A CA 1
ATOM 804 C C . TYR A 1 103 ? 11.317 -7.432 -24.309 1.00 94.31 103 TYR A C 1
ATOM 806 O O . TYR A 1 103 ? 10.808 -8.531 -24.067 1.00 94.31 103 TYR A O 1
ATOM 814 N N . ASP A 1 104 ? 12.632 -7.223 -24.242 1.00 94.50 104 ASP A N 1
ATOM 815 C CA . ASP A 1 104 ? 13.610 -8.276 -23.959 1.00 94.50 104 ASP A CA 1
ATOM 816 C C . ASP A 1 104 ? 13.406 -8.890 -22.569 1.00 94.50 104 ASP A C 1
ATOM 818 O O . ASP A 1 104 ? 13.495 -10.109 -22.395 1.00 94.50 104 ASP A O 1
ATOM 822 N N . ALA A 1 105 ? 13.091 -8.070 -21.562 1.00 94.50 105 ALA A N 1
ATOM 823 C CA . ALA A 1 105 ? 12.818 -8.553 -20.214 1.00 94.50 105 ALA A CA 1
ATOM 824 C C . ALA A 1 105 ? 11.539 -9.403 -20.143 1.00 94.50 105 ALA A C 1
ATOM 826 O O . ALA A 1 105 ? 11.524 -10.400 -19.417 1.00 94.50 105 ALA A O 1
ATOM 827 N N . ILE A 1 106 ? 10.487 -9.060 -20.896 1.00 95.19 106 ILE A N 1
ATOM 828 C CA . ILE A 1 106 ? 9.277 -9.893 -20.988 1.00 95.19 106 ILE A CA 1
ATOM 829 C C . ILE A 1 106 ? 9.590 -11.193 -21.736 1.00 95.19 106 ILE A C 1
ATOM 831 O O . ILE A 1 106 ? 9.240 -12.266 -21.246 1.00 95.19 106 ILE A O 1
ATOM 835 N N . ALA A 1 107 ? 10.276 -11.120 -22.881 1.00 94.62 107 ALA A N 1
ATOM 836 C CA . ALA A 1 107 ? 10.655 -12.296 -23.668 1.00 94.62 107 ALA A CA 1
ATOM 837 C C . ALA A 1 107 ? 11.526 -13.277 -22.860 1.00 94.62 107 ALA A C 1
ATOM 839 O O . ALA A 1 107 ? 11.374 -14.492 -22.980 1.00 94.62 107 ALA A O 1
ATOM 840 N N . ALA A 1 108 ? 12.392 -12.754 -21.989 1.00 94.62 108 ALA A N 1
ATOM 841 C CA . ALA A 1 108 ? 13.234 -13.535 -21.086 1.00 94.62 108 ALA A CA 1
ATOM 842 C C . ALA A 1 108 ? 12.537 -13.970 -19.778 1.00 94.62 108 ALA A C 1
ATOM 844 O O . ALA A 1 108 ? 13.187 -14.585 -18.931 1.00 94.62 108 ALA A O 1
ATOM 845 N N . GLY A 1 109 ? 11.259 -13.630 -19.565 1.00 92.69 109 GLY A N 1
ATOM 846 C CA . GLY A 1 109 ? 10.511 -13.974 -18.347 1.00 92.69 109 GLY A CA 1
ATOM 847 C C . GLY A 1 109 ? 10.986 -13.259 -17.075 1.00 92.69 109 GLY A C 1
ATOM 848 O O . GLY A 1 109 ? 10.721 -13.725 -15.969 1.00 92.69 109 GLY A O 1
ATOM 849 N N . LYS A 1 110 ? 11.706 -12.139 -17.212 1.00 93.81 110 LYS A N 1
ATOM 850 C CA . LYS A 1 110 ? 12.235 -11.345 -16.089 1.00 93.81 110 LYS A CA 1
ATOM 851 C C . LYS A 1 110 ? 11.196 -10.399 -15.487 1.00 93.81 110 LYS A C 1
ATOM 853 O O . LYS A 1 110 ? 11.361 -9.974 -14.348 1.00 93.81 110 LYS A O 1
ATOM 858 N N . ILE A 1 111 ? 10.140 -10.066 -16.235 1.00 93.12 111 ILE A N 1
ATOM 859 C CA . ILE A 1 111 ? 9.002 -9.302 -15.709 1.00 93.12 111 ILE A CA 1
ATOM 860 C C . ILE A 1 111 ? 7.951 -10.289 -15.184 1.00 93.12 111 ILE A C 1
ATOM 862 O O . ILE A 1 111 ? 7.412 -11.071 -15.970 1.00 93.12 111 ILE A O 1
ATOM 866 N N . PRO A 1 112 ? 7.636 -10.277 -13.878 1.00 87.94 112 PRO A N 1
ATOM 867 C CA . PRO A 1 112 ? 6.712 -11.239 -13.296 1.00 87.94 112 PRO A CA 1
ATOM 868 C C . PRO A 1 112 ? 5.287 -11.038 -13.835 1.00 87.94 112 PRO A C 1
ATOM 870 O O . PRO A 1 112 ? 4.863 -9.920 -14.120 1.00 87.94 112 PRO A O 1
ATOM 873 N N . HIS A 1 113 ? 4.529 -12.134 -13.945 1.00 90.81 113 HIS A N 1
ATOM 874 C CA . HIS A 1 113 ? 3.098 -12.160 -14.308 1.00 90.81 113 HIS A CA 1
ATOM 875 C C . HIS A 1 113 ? 2.733 -11.636 -15.710 1.00 90.81 113 HIS A C 1
ATOM 877 O O . HIS A 1 113 ? 1.545 -11.538 -16.024 1.00 90.81 113 HIS A O 1
ATOM 883 N N . ILE A 1 114 ? 3.717 -11.330 -16.562 1.00 91.44 114 ILE A N 1
ATOM 884 C CA . ILE A 1 114 ? 3.523 -10.888 -17.951 1.00 91.44 114 ILE A CA 1
ATOM 885 C C . ILE A 1 114 ? 4.230 -11.862 -18.898 1.00 91.44 114 ILE A C 1
ATOM 887 O O . ILE A 1 114 ? 5.349 -12.292 -18.642 1.00 91.44 114 ILE A O 1
ATOM 891 N N . THR A 1 115 ? 3.573 -12.198 -20.010 1.00 89.88 115 THR A N 1
ATOM 892 C CA . THR A 1 115 ? 4.133 -13.012 -21.100 1.00 89.88 115 THR A CA 1
ATOM 893 C C . THR A 1 115 ? 3.761 -12.404 -22.452 1.00 89.88 115 THR A C 1
ATOM 895 O O . THR A 1 115 ? 2.701 -11.783 -22.582 1.00 89.88 115 THR A O 1
ATOM 898 N N . LEU A 1 116 ? 4.635 -12.565 -23.453 1.00 88.25 116 LEU A N 1
ATOM 899 C CA . LEU A 1 116 ? 4.284 -12.294 -24.850 1.00 88.25 116 LEU A CA 1
ATOM 900 C C . LEU A 1 116 ? 3.271 -13.350 -25.314 1.00 88.25 116 LEU A C 1
ATOM 902 O O . LEU A 1 116 ? 3.383 -14.518 -24.940 1.00 88.25 116 LEU A O 1
ATOM 906 N N . LYS A 1 117 ? 2.274 -12.918 -26.085 1.00 82.75 117 LYS A N 1
ATOM 907 C CA . LYS A 1 117 ? 1.266 -13.796 -26.687 1.00 82.75 117 LYS A CA 1
ATOM 908 C C . LYS A 1 117 ? 1.625 -14.132 -28.122 1.00 82.75 117 LYS A C 1
ATOM 910 O O . LYS A 1 117 ? 2.148 -13.223 -28.802 1.00 82.75 117 LYS A O 1
#

Radius of gyration: 18.22 Å; chains: 1; bounding box: 36×28×46 Å

pLDDT: mean 90.1, std 6.7, range [50.41, 97.44]

Foldseek 3Di:
DADFDQQPDDGDQRHWWWKDFQVHPDTWIWHWHDDDPQKTWTQTPDPPDPSHRDTDIDGCVPTNMDIDGDDDPVRVQVVQLVVQLVVLVVVAPDPVRSVVSNVVCQPVCVRGPHHDD